Protein AF-A0A238WHT0-F1 (afdb_monomer)

Sequence (139 aa):
MKTLLVLVLFWAALGLVQCQKNDVTPVIDGTVKLRASQSATVKTAGKSVLLRVAKLSDSRCPTNMQCIWQGQALAEVELRGATGDAQLTSLCLGACQNDSAAVVIEAVPYWLVLASVDPYPSAATASKPSTATLRLTPR

Organism: NCBI:txid1411120

Secondary structure (DSSP, 8-state):
--SHHHHHHSSTT-----------PPPBTTEEEE-TT-EEEEEETTEEEEEEEEEEEE-PPPTT---SS--EEEEEEEEE-SSSPPEEEEEEEETT-B-EEEEEETTEEEEEEEEEEESPS-TTTTTSPPEEEEEEEE-

Foldseek 3Di:
DVVVVVVVVVVVPPPPPDDDPQPAFDQDQQKGKAFAQHWYWDQAPNWTKIKHFPDWDFPADAPPDDDPDRTKIKTWIWIATPPDDTDTDIAMDTPVPRQWDWDAYPNWIKIKGFPDWPDHDDPVCPPPTIMTIIGIHTD

Solvent-accessible surface area (backbone atoms only — not comparable to full-atom values): 8139 Å² total; per-residue (Å²): 121,76,73,66,61,57,63,62,63,68,66,71,71,77,78,80,80,76,78,79,79,76,68,80,53,74,67,55,93,37,29,40,70,37,35,60,73,31,57,40,72,39,69,53,94,94,40,59,34,39,39,29,27,71,40,65,50,76,56,38,52,32,78,98,59,91,58,98,58,60,38,32,32,42,37,33,36,35,38,24,42,86,87,57,70,75,46,79,46,78,29,22,44,64,76,71,73,36,32,60,45,83,47,72,51,92,91,43,52,28,40,40,32,53,78,46,62,36,71,65,50,36,92,94,35,73,88,55,78,55,31,37,32,37,32,51,42,77,106

Radius of gyration: 21.05 Å; Cα contacts (8 Å, |Δi|>4): 287; chains: 1; bounding box: 40×64×53 Å

Nearest PDB structures (foldseek):
  6sh5-assembly1_A  TM=4.212E-01  e=2.849E+00  Saccharomyces cerevisiae
  8tby-assembly1_A  TM=3.450E-01  e=3.513E+00  Mus musculus
  8t7u-assembly1_A  TM=3.245E-01  e=2.703E+00  Mus musculus

Mean predicted aligned error: 9.57 Å

Structure (mmCIF, N/CA/C/O backbone):
data_AF-A0A238WHT0-F1
#
_entry.id   AF-A0A238WHT0-F1
#
loop_
_atom_site.group_PDB
_atom_site.id
_atom_site.type_symbol
_atom_site.label_atom_id
_atom_site.label_alt_id
_atom_site.label_comp_id
_atom_site.label_asym_id
_atom_site.label_entity_id
_atom_site.label_seq_id
_atom_site.pdbx_PDB_ins_code
_atom_site.Cartn_x
_atom_site.Cartn_y
_atom_site.Cartn_z
_atom_site.occupancy
_atom_site.B_iso_or_equiv
_atom_site.auth_seq_id
_atom_site.auth_comp_id
_atom_site.auth_asym_id
_atom_site.auth_atom_id
_atom_site.pdbx_PDB_model_num
ATOM 1 N N . MET A 1 1 ? 17.739 51.714 27.582 1.00 50.53 1 MET A N 1
ATOM 2 C CA . MET A 1 1 ? 17.861 51.537 26.112 1.00 50.53 1 MET A CA 1
ATOM 3 C C . MET A 1 1 ? 18.362 50.146 25.697 1.00 50.53 1 MET A C 1
ATOM 5 O O . MET A 1 1 ? 17.974 49.691 24.636 1.00 50.53 1 MET A O 1
ATOM 9 N N . LYS A 1 2 ? 19.151 49.425 26.516 1.00 47.28 2 LYS A N 1
ATOM 10 C CA . LYS A 1 2 ? 19.591 48.039 26.222 1.00 47.28 2 LYS A CA 1
ATOM 11 C C . LYS A 1 2 ? 18.547 46.947 26.508 1.00 47.28 2 LYS A C 1
ATOM 13 O O . LYS A 1 2 ? 18.585 45.899 25.882 1.00 47.28 2 LYS A O 1
ATOM 18 N N . THR A 1 3 ? 17.587 47.208 27.395 1.00 48.66 3 THR A N 1
ATOM 19 C CA . THR A 1 3 ? 16.501 46.271 27.737 1.00 48.66 3 THR A CA 1
ATOM 20 C C . THR A 1 3 ? 15.354 46.254 26.722 1.00 48.66 3 THR A C 1
ATOM 22 O O . THR A 1 3 ? 14.636 45.265 26.648 1.00 48.66 3 THR A O 1
ATOM 25 N N . LEU A 1 4 ? 15.215 47.297 25.889 1.00 48.97 4 LEU A N 1
ATOM 26 C CA . LEU A 1 4 ? 14.222 47.338 24.804 1.00 48.97 4 LEU A CA 1
ATOM 27 C C . LEU A 1 4 ? 14.638 46.505 23.579 1.00 48.97 4 LEU A C 1
ATOM 29 O O . LEU A 1 4 ? 13.780 46.076 22.818 1.00 48.97 4 LEU A O 1
ATOM 33 N N . LEU A 1 5 ? 15.938 46.243 23.402 1.00 47.50 5 LEU A N 1
ATOM 34 C CA . LEU A 1 5 ? 16.460 45.508 22.245 1.00 47.50 5 LEU A CA 1
ATOM 35 C C . LEU A 1 5 ? 16.314 43.979 22.391 1.00 47.50 5 LEU A C 1
ATOM 37 O O . LEU A 1 5 ? 16.282 43.262 21.398 1.00 47.50 5 LEU A O 1
ATOM 41 N N . VAL A 1 6 ? 16.180 43.477 23.624 1.00 52.91 6 VAL A N 1
ATOM 42 C CA . VAL A 1 6 ? 16.055 42.034 23.914 1.00 52.91 6 VAL A CA 1
ATOM 43 C C . VAL A 1 6 ? 14.618 41.534 23.711 1.00 52.91 6 VAL A C 1
ATOM 45 O O . VAL A 1 6 ? 14.413 40.397 23.294 1.00 52.91 6 VAL A O 1
ATOM 48 N N . LEU A 1 7 ? 13.616 42.397 23.914 1.00 49.34 7 LEU A N 1
ATOM 49 C CA . LEU A 1 7 ? 12.198 42.053 23.736 1.00 49.34 7 LEU A CA 1
ATOM 50 C C . LEU A 1 7 ? 11.786 41.898 22.262 1.00 49.34 7 LEU A C 1
ATOM 52 O O . LEU A 1 7 ? 10.859 41.152 21.965 1.00 49.34 7 LEU A O 1
ATOM 56 N N . VAL A 1 8 ? 12.506 42.536 21.332 1.00 54.00 8 VAL A N 1
ATOM 57 C CA . VAL A 1 8 ? 12.243 42.430 19.884 1.00 54.00 8 VAL A CA 1
ATOM 58 C C . VAL A 1 8 ? 12.775 41.113 19.300 1.00 54.00 8 VAL A C 1
ATOM 60 O O . VAL A 1 8 ? 12.184 40.562 18.376 1.00 54.00 8 VAL A O 1
ATOM 63 N N . LEU A 1 9 ? 13.841 40.548 19.877 1.00 51.50 9 LEU A N 1
ATOM 64 C CA . LEU A 1 9 ? 14.432 39.280 19.425 1.00 51.50 9 LEU A CA 1
ATOM 65 C C . LEU A 1 9 ? 13.643 38.040 19.877 1.00 51.50 9 LEU A C 1
ATOM 67 O O . LEU A 1 9 ? 13.740 36.996 19.238 1.00 51.50 9 LEU A O 1
ATOM 71 N N . PHE A 1 10 ? 12.823 38.148 20.927 1.00 47.75 10 PHE A N 1
ATOM 72 C CA . PHE A 1 10 ? 12.025 37.024 21.438 1.00 47.75 10 PHE A CA 1
ATOM 73 C C . PHE A 1 10 ? 10.696 36.817 20.686 1.00 47.75 10 PHE A C 1
ATOM 75 O O . PHE A 1 10 ? 10.103 35.744 20.754 1.00 47.75 10 PHE A O 1
ATOM 82 N N . TRP A 1 11 ? 10.236 37.817 19.927 1.00 50.19 11 TRP A N 1
ATOM 83 C CA . TRP A 1 11 ? 9.027 37.728 19.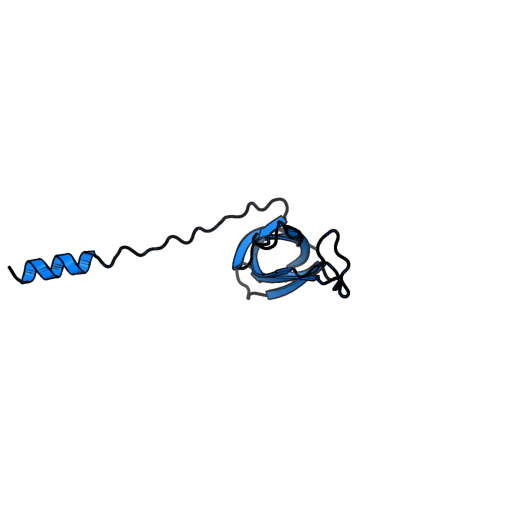094 1.00 50.19 11 TRP A CA 1
ATOM 84 C C . TRP A 1 11 ? 9.276 37.161 17.688 1.00 50.19 11 TRP A C 1
ATOM 86 O O . TRP A 1 11 ? 8.328 36.794 16.999 1.00 50.19 11 TRP A O 1
ATOM 96 N N . ALA A 1 12 ? 10.536 37.019 17.272 1.00 50.47 12 ALA A N 1
ATOM 97 C CA . ALA A 1 12 ? 10.892 36.489 15.955 1.00 50.47 12 ALA A CA 1
ATOM 98 C C . ALA A 1 12 ? 10.885 34.945 15.870 1.00 50.47 12 ALA A C 1
ATOM 100 O O . ALA A 1 12 ? 11.037 34.393 14.783 1.00 50.47 12 ALA A O 1
ATOM 101 N N . ALA A 1 13 ? 10.700 34.232 16.988 1.00 53.50 13 ALA A N 1
ATOM 102 C CA . ALA A 1 13 ? 10.852 32.773 17.048 1.00 53.50 13 ALA A CA 1
ATOM 103 C C . ALA A 1 13 ? 9.543 31.962 16.906 1.00 53.50 13 ALA A C 1
ATOM 105 O O . ALA A 1 13 ? 9.597 30.737 16.844 1.00 53.50 13 ALA A O 1
ATOM 106 N N . LEU A 1 14 ? 8.364 32.598 16.834 1.00 57.38 14 LEU A N 1
ATOM 107 C CA . LEU A 1 14 ? 7.061 31.900 16.886 1.00 57.38 14 LEU A CA 1
ATOM 108 C C . LEU A 1 14 ? 6.413 31.600 15.514 1.00 57.38 14 LEU A C 1
ATOM 110 O O . LEU A 1 14 ? 5.235 31.259 15.447 1.00 57.38 14 LEU A O 1
ATOM 114 N N . GLY A 1 15 ? 7.157 31.710 14.410 1.00 52.56 15 GLY A N 1
ATOM 115 C CA . GLY A 1 15 ? 6.592 31.668 13.051 1.00 52.56 15 GLY A CA 1
ATOM 116 C C . GLY A 1 15 ? 6.568 30.317 12.321 1.00 52.56 15 GLY A C 1
ATOM 117 O O . GLY A 1 15 ? 6.079 30.272 11.197 1.00 52.56 15 GLY A O 1
ATOM 118 N N . LEU A 1 16 ? 7.083 29.221 12.890 1.00 56.53 16 LEU A N 1
ATOM 119 C CA . LEU A 1 16 ? 7.194 27.932 12.179 1.00 56.53 16 LEU A CA 1
ATOM 120 C C . LEU A 1 16 ? 6.177 26.887 12.661 1.00 56.53 16 LEU A C 1
ATOM 122 O O . LEU A 1 16 ? 6.521 25.727 12.871 1.00 56.53 16 LEU A O 1
ATOM 126 N N . VAL A 1 17 ? 4.905 27.264 12.815 1.00 56.06 17 VAL A N 1
ATOM 127 C CA . VAL A 1 17 ? 3.826 26.261 12.858 1.00 56.06 17 VAL A CA 1
ATOM 128 C C . VAL A 1 17 ? 3.419 25.967 11.420 1.00 56.06 17 VAL A C 1
ATOM 130 O O . VAL A 1 17 ? 2.505 26.562 10.852 1.00 56.06 17 VAL A O 1
ATOM 133 N N . GLN A 1 18 ? 4.179 25.070 10.800 1.00 51.66 18 GLN A N 1
ATOM 134 C CA . GLN A 1 18 ? 3.908 24.568 9.464 1.00 51.66 18 GLN A CA 1
ATOM 135 C C . GLN A 1 18 ? 2.663 23.673 9.531 1.00 51.66 18 GLN A C 1
ATOM 137 O O . GLN A 1 18 ? 2.675 22.588 10.109 1.00 51.66 18 GLN A O 1
ATOM 142 N N . CYS A 1 19 ? 1.561 24.170 8.974 1.00 56.62 19 CYS A N 1
ATOM 143 C CA . CYS A 1 19 ? 0.289 23.465 8.898 1.00 56.62 19 CYS A CA 1
ATOM 144 C C . CYS A 1 19 ? 0.463 22.195 8.042 1.00 56.62 19 CYS A C 1
ATOM 146 O O . CYS A 1 19 ? 0.671 22.286 6.829 1.00 56.62 19 CYS A O 1
ATOM 148 N N . GLN A 1 20 ? 0.415 21.011 8.662 1.00 50.06 20 GLN A N 1
ATOM 149 C CA . GLN A 1 20 ? 0.337 19.748 7.928 1.00 50.06 20 GLN A CA 1
ATOM 150 C C . GLN A 1 20 ? -1.030 19.688 7.243 1.00 50.06 20 GLN A C 1
ATOM 152 O O . GLN A 1 20 ? -2.072 19.570 7.887 1.00 50.06 20 GLN A O 1
ATOM 157 N N . LYS A 1 21 ? -1.026 19.830 5.918 1.00 44.22 21 LYS A N 1
ATOM 158 C CA . LYS A 1 21 ? -2.218 19.709 5.085 1.00 44.22 21 LYS A CA 1
ATOM 159 C C . LYS A 1 21 ? -2.639 18.239 5.105 1.00 44.22 21 LYS A C 1
ATOM 161 O O . LYS A 1 21 ? -2.049 17.409 4.422 1.00 44.22 21 LYS A O 1
ATOM 166 N N . ASN A 1 22 ? -3.609 17.912 5.954 1.00 50.16 22 ASN A N 1
ATOM 167 C CA . ASN A 1 22 ? -4.255 16.607 5.937 1.00 50.16 22 ASN A CA 1
ATOM 168 C C . ASN A 1 22 ? -5.118 16.555 4.675 1.00 50.16 22 ASN A C 1
ATOM 170 O O . ASN A 1 22 ? -6.226 17.091 4.654 1.00 50.16 22 ASN A O 1
ATOM 174 N N . ASP A 1 23 ? -4.580 15.973 3.604 1.00 47.84 23 ASP A N 1
ATOM 175 C CA . ASP A 1 23 ? -5.329 15.695 2.383 1.00 47.84 23 ASP A CA 1
ATOM 176 C C . ASP A 1 23 ? -6.395 14.641 2.710 1.00 47.84 23 ASP A C 1
ATOM 178 O O . ASP A 1 23 ? -6.153 13.436 2.646 1.00 47.84 23 ASP A O 1
ATOM 182 N N . VAL A 1 24 ? -7.581 15.101 3.115 1.00 52.94 24 VAL A N 1
ATOM 183 C CA . VAL A 1 24 ? -8.743 14.237 3.332 1.00 52.94 24 VAL A CA 1
ATOM 184 C C . VAL A 1 24 ? -9.130 13.660 1.979 1.00 52.94 24 VAL A C 1
ATOM 186 O O . VAL A 1 24 ? -9.755 14.321 1.150 1.00 52.94 24 VAL A O 1
ATOM 189 N N . THR A 1 25 ? -8.713 12.424 1.731 1.00 58.16 25 THR A N 1
ATOM 190 C CA . THR A 1 25 ? -9.078 11.722 0.509 1.00 58.16 25 THR A CA 1
ATOM 191 C C . THR A 1 25 ? -10.549 11.315 0.604 1.00 58.16 25 THR A C 1
ATOM 193 O O . THR A 1 25 ? -10.929 10.691 1.599 1.00 58.16 25 THR A O 1
ATOM 196 N N . PRO A 1 26 ? -11.401 11.642 -0.383 1.00 57.62 26 PRO A N 1
ATOM 197 C CA . PRO A 1 26 ? -12.789 11.202 -0.370 1.00 57.62 26 PRO A CA 1
ATOM 198 C C . PRO A 1 26 ? -12.852 9.673 -0.395 1.00 57.62 26 PRO A C 1
ATOM 200 O O . PRO A 1 26 ? -12.305 9.029 -1.290 1.00 57.62 26 PRO A O 1
ATOM 203 N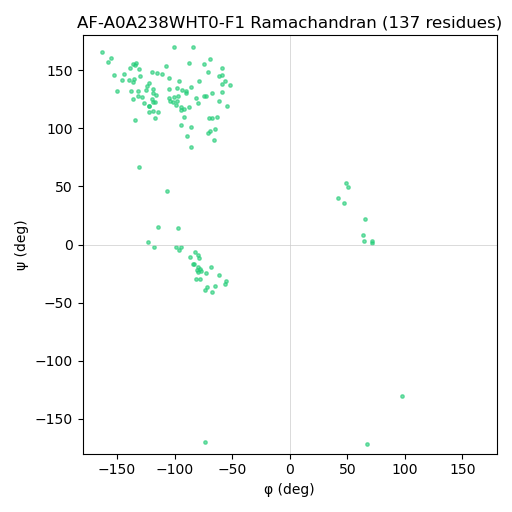 N . VAL A 1 27 ? -13.521 9.107 0.608 1.00 66.44 27 VAL A N 1
ATOM 204 C CA . VAL A 1 27 ? -13.849 7.684 0.673 1.00 66.44 27 VAL A CA 1
ATOM 205 C C . VAL A 1 27 ? -15.173 7.483 -0.048 1.00 66.44 27 VAL A C 1
ATOM 207 O O . VAL A 1 27 ? -16.189 8.032 0.376 1.00 66.44 27 VAL A O 1
ATOM 210 N N . ILE A 1 28 ? -15.172 6.699 -1.122 1.00 68.44 28 ILE A N 1
ATOM 211 C CA . ILE A 1 28 ? -16.393 6.312 -1.838 1.00 68.44 28 ILE A CA 1
ATOM 212 C C . ILE A 1 28 ? -16.486 4.794 -1.756 1.00 68.44 28 ILE A C 1
ATOM 214 O O . ILE A 1 28 ? -15.610 4.105 -2.270 1.00 68.44 28 ILE A O 1
ATOM 218 N N . ASP A 1 29 ? -17.513 4.282 -1.078 1.00 74.06 29 ASP A N 1
ATOM 219 C CA . ASP A 1 29 ? -17.806 2.841 -1.002 1.00 74.06 29 ASP A CA 1
ATOM 220 C C . ASP A 1 29 ? -16.587 1.975 -0.600 1.00 74.06 29 ASP A C 1
ATOM 222 O O . ASP A 1 29 ? -16.173 1.044 -1.290 1.00 74.06 29 ASP A O 1
ATOM 226 N N . GLY A 1 30 ? -15.903 2.373 0.480 1.00 84.31 30 GLY A N 1
ATOM 227 C CA . GLY A 1 30 ? -14.702 1.683 0.975 1.00 84.31 30 GLY A CA 1
ATOM 228 C C . GLY A 1 30 ? -13.445 1.845 0.109 1.00 84.31 30 GLY A C 1
ATOM 229 O O . GLY A 1 30 ? -12.402 1.286 0.450 1.00 84.31 30 GLY A O 1
ATOM 230 N N . THR A 1 31 ? -13.516 2.609 -0.984 1.00 93.62 31 THR A N 1
ATOM 231 C CA . THR A 1 31 ? -12.405 2.854 -1.911 1.00 93.62 31 THR A CA 1
ATOM 232 C C . THR A 1 31 ? -11.717 4.184 -1.615 1.00 93.62 31 THR A C 1
ATOM 234 O O . THR A 1 31 ? -12.379 5.208 -1.427 1.00 93.62 31 THR A O 1
ATOM 237 N N . VAL A 1 32 ? -10.382 4.178 -1.598 1.00 95.19 32 VAL A N 1
ATOM 238 C CA . VAL A 1 32 ? -9.527 5.346 -1.339 1.00 95.19 32 VAL A CA 1
ATOM 239 C C . VAL A 1 32 ? -8.317 5.376 -2.264 1.00 95.19 32 VAL A C 1
ATOM 241 O O . VAL A 1 32 ? -7.830 4.337 -2.701 1.00 95.19 32 VAL A O 1
ATOM 244 N N . LYS A 1 33 ? -7.809 6.579 -2.549 1.00 96.25 33 LYS A N 1
ATOM 245 C CA . LYS A 1 33 ? -6.616 6.796 -3.378 1.00 96.25 33 LYS A CA 1
ATOM 246 C C . LYS A 1 33 ? -5.502 7.445 -2.568 1.00 96.25 33 LYS A C 1
ATOM 248 O O . LYS A 1 33 ? -5.597 8.620 -2.242 1.00 96.25 33 LYS A O 1
ATOM 253 N N . LEU A 1 34 ? -4.444 6.706 -2.264 1.00 96.81 34 LEU A N 1
ATOM 254 C CA . LEU A 1 34 ? -3.386 7.160 -1.361 1.00 96.81 34 LEU A CA 1
ATOM 255 C C . LEU A 1 34 ? -2.015 7.104 -2.031 1.00 96.81 34 LEU A C 1
ATOM 257 O O . LEU A 1 34 ? -1.665 6.122 -2.684 1.00 96.81 34 LEU A O 1
ATOM 261 N N . ARG A 1 35 ? -1.212 8.153 -1.851 1.00 97.25 35 ARG A N 1
ATOM 262 C CA . ARG A 1 35 ? 0.226 8.129 -2.159 1.00 97.25 35 ARG A CA 1
ATOM 263 C C . ARG A 1 35 ? 1.010 7.538 -0.991 1.00 97.25 35 ARG A C 1
ATOM 265 O O . ARG A 1 35 ? 0.485 7.394 0.111 1.00 97.25 35 ARG A O 1
ATOM 272 N N . ALA A 1 36 ? 2.293 7.262 -1.216 1.00 96.62 36 ALA A N 1
ATOM 273 C CA . ALA A 1 36 ? 3.208 6.914 -0.134 1.00 96.62 36 ALA A CA 1
ATOM 274 C C . ALA A 1 36 ? 3.148 7.953 1.001 1.00 96.62 36 ALA A C 1
ATOM 276 O O . ALA A 1 36 ? 3.102 9.161 0.755 1.00 96.62 36 ALA A O 1
ATOM 277 N N . SER A 1 37 ? 3.140 7.463 2.237 1.00 95.50 37 SER A N 1
ATOM 278 C CA . SER A 1 37 ? 3.007 8.219 3.485 1.00 95.50 37 SER A CA 1
ATOM 279 C C . SER A 1 37 ? 1.676 8.950 3.697 1.00 95.50 37 SER A C 1
ATOM 281 O O . SER A 1 37 ? 1.527 9.615 4.722 1.00 95.50 37 SER A O 1
ATOM 283 N N . GLN A 1 38 ? 0.698 8.826 2.792 1.00 96.31 38 GLN A N 1
ATOM 284 C CA . GLN A 1 38 ? -0.652 9.350 3.009 1.00 96.31 38 GLN A CA 1
A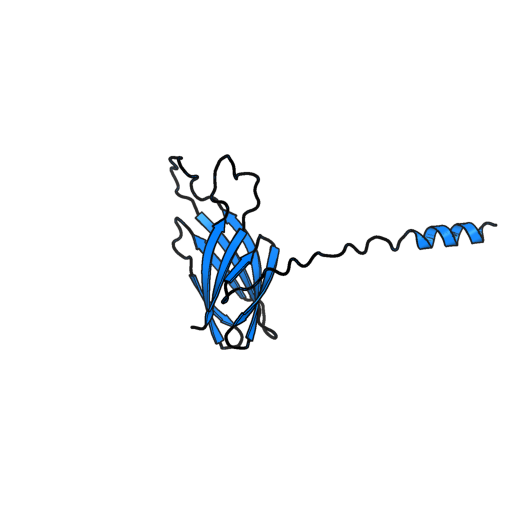TOM 285 C C . GLN A 1 38 ? -1.538 8.338 3.734 1.00 96.31 38 GLN A C 1
ATOM 287 O O . GLN A 1 38 ? -1.325 7.122 3.677 1.00 96.31 38 GLN A O 1
ATOM 292 N N . SER A 1 39 ? -2.561 8.863 4.403 1.00 95.19 39 SER A N 1
ATOM 293 C CA . SER A 1 39 ? -3.563 8.077 5.104 1.00 95.19 39 SER A CA 1
ATOM 294 C C . SER A 1 39 ? -4.974 8.601 4.860 1.00 95.19 39 SER A C 1
ATOM 296 O O . SER A 1 39 ? -5.178 9.774 4.556 1.00 95.19 39 SER A O 1
ATOM 298 N N . ALA A 1 40 ? -5.953 7.714 5.010 1.00 94.50 40 ALA A N 1
ATOM 299 C CA . ALA A 1 40 ? -7.368 8.048 5.013 1.00 94.50 40 ALA A CA 1
ATOM 300 C C . ALA A 1 40 ? -8.113 7.167 6.014 1.00 94.50 40 ALA A C 1
ATOM 302 O O . ALA A 1 40 ? -7.783 5.997 6.206 1.00 94.50 40 ALA A O 1
ATOM 303 N N . THR A 1 41 ? -9.151 7.728 6.628 1.00 93.12 41 THR A N 1
ATOM 304 C CA . THR A 1 41 ? -10.054 6.974 7.498 1.00 93.12 41 THR A CA 1
ATOM 305 C C . THR A 1 41 ? -11.257 6.508 6.696 1.00 93.12 41 THR A C 1
ATOM 307 O O . THR A 1 41 ? -12.058 7.324 6.246 1.00 93.12 41 THR A O 1
ATOM 310 N N . VAL A 1 42 ? -11.412 5.195 6.561 1.00 91.69 42 VAL A N 1
ATOM 311 C CA . VAL A 1 42 ? -12.542 4.544 5.897 1.00 91.69 42 VAL A CA 1
ATOM 312 C C . VAL A 1 42 ? -13.566 4.127 6.943 1.00 91.69 42 VAL A C 1
ATOM 314 O O . VAL A 1 42 ? -13.235 3.447 7.913 1.00 91.69 42 VAL A O 1
ATOM 317 N N . LYS A 1 43 ? -14.825 4.522 6.744 1.00 89.12 43 LYS A N 1
ATOM 318 C CA . LYS A 1 43 ? -15.950 4.017 7.536 1.00 89.12 43 LYS A CA 1
ATOM 319 C C . LYS A 1 43 ? -16.585 2.840 6.807 1.00 89.12 43 LYS A C 1
ATOM 321 O O . LYS A 1 43 ? -17.075 3.009 5.696 1.00 89.12 43 LYS A O 1
ATOM 326 N N . THR A 1 44 ? -16.568 1.664 7.420 1.00 86.44 44 THR A N 1
ATOM 327 C CA . THR A 1 44 ? -17.112 0.427 6.843 1.00 86.44 44 THR A CA 1
ATOM 328 C C . THR A 1 44 ? -17.556 -0.521 7.958 1.00 86.44 44 THR A C 1
ATOM 330 O O . THR A 1 44 ? -16.985 -0.490 9.045 1.00 86.44 44 THR A O 1
ATOM 333 N N . ALA A 1 45 ? -18.627 -1.294 7.742 1.00 84.31 45 ALA A N 1
ATOM 334 C CA . ALA A 1 45 ? -19.260 -2.137 8.774 1.00 84.31 45 ALA A CA 1
ATOM 335 C C . ALA A 1 45 ? -19.498 -1.421 10.129 1.00 84.31 45 ALA A C 1
ATOM 337 O O . ALA A 1 45 ? -19.341 -2.007 11.197 1.00 84.31 45 ALA A O 1
ATOM 338 N N . GLY A 1 46 ? -19.827 -0.123 10.103 1.00 83.81 46 GLY A N 1
ATOM 339 C CA . GLY A 1 46 ? -20.029 0.683 11.316 1.00 83.81 46 GLY A CA 1
ATOM 340 C C . GLY A 1 46 ? -18.753 1.022 12.103 1.00 83.81 46 GLY A C 1
ATOM 341 O O . GLY A 1 46 ? -18.842 1.684 13.134 1.00 83.81 46 GLY A O 1
ATOM 342 N N . LYS A 1 47 ? -17.568 0.627 11.621 1.00 87.19 47 LYS A N 1
ATOM 343 C CA . LYS A 1 47 ? -16.262 0.924 12.225 1.00 87.19 47 LYS A CA 1
ATOM 344 C C . LYS A 1 47 ? -15.490 1.961 11.416 1.00 87.19 47 LYS A C 1
ATOM 346 O O . LYS A 1 47 ? -15.687 2.100 10.211 1.00 87.19 47 LYS A O 1
ATOM 351 N N . SER A 1 48 ? -14.610 2.699 12.090 1.00 90.81 48 SER A N 1
ATOM 352 C CA . SER A 1 48 ? -13.644 3.597 11.446 1.00 90.81 48 SER A CA 1
ATOM 353 C C . SER A 1 48 ? -12.282 2.918 11.414 1.00 90.81 48 SER A C 1
ATOM 355 O O . SER A 1 48 ? -11.757 2.550 12.461 1.00 90.81 48 SER A O 1
ATOM 357 N N . VAL A 1 49 ? -11.723 2.757 10.220 1.00 93.50 49 VAL A N 1
ATOM 358 C CA . VAL A 1 49 ? -10.420 2.132 9.996 1.00 93.50 49 VAL A CA 1
ATOM 359 C C . VAL A 1 49 ? -9.500 3.153 9.345 1.00 93.50 49 VAL A C 1
ATOM 361 O O . VAL A 1 49 ? -9.816 3.684 8.283 1.00 93.50 49 VAL A O 1
ATOM 364 N N . LEU A 1 50 ? -8.360 3.431 9.968 1.00 95.06 50 LEU A N 1
ATOM 365 C CA . LEU A 1 50 ? -7.293 4.215 9.358 1.00 95.06 50 LEU A CA 1
ATOM 366 C C . LEU A 1 50 ? -6.494 3.311 8.419 1.00 95.06 50 LEU A C 1
ATOM 368 O O . LEU A 1 50 ? -5.929 2.315 8.864 1.00 95.06 50 LEU A O 1
ATOM 372 N N . LEU A 1 51 ? -6.426 3.675 7.141 1.00 96.31 51 LEU A N 1
ATOM 373 C CA . LEU A 1 51 ? -5.515 3.083 6.169 1.00 96.31 51 LEU A CA 1
ATOM 374 C C . LEU A 1 51 ? -4.383 4.068 5.913 1.00 96.31 51 LEU A C 1
ATOM 376 O O . LEU A 1 51 ? -4.634 5.247 5.666 1.00 96.31 51 LEU A O 1
ATOM 380 N N . ARG A 1 52 ? -3.144 3.588 5.923 1.00 97.06 52 ARG A N 1
ATOM 381 C CA . ARG A 1 52 ? -1.953 4.363 5.573 1.00 97.06 52 ARG A CA 1
ATOM 382 C C . ARG A 1 52 ? -1.097 3.564 4.606 1.00 97.06 52 ARG A C 1
ATOM 384 O O . ARG A 1 52 ? -0.800 2.405 4.856 1.00 97.06 52 ARG A O 1
ATOM 391 N N . VAL A 1 53 ? -0.659 4.190 3.520 1.00 98.06 53 VAL A N 1
ATOM 392 C CA . VAL A 1 53 ? 0.321 3.575 2.617 1.00 98.06 53 VAL A CA 1
ATOM 393 C C . VAL A 1 53 ? 1.709 3.882 3.164 1.00 98.06 53 VAL A C 1
ATOM 395 O O . VAL A 1 53 ? 2.207 4.992 2.998 1.00 98.06 53 VAL A O 1
ATOM 398 N N . ALA A 1 54 ? 2.330 2.922 3.846 1.00 97.62 54 ALA A N 1
ATOM 399 C CA . ALA A 1 54 ? 3.673 3.077 4.402 1.00 97.62 54 ALA A CA 1
ATOM 400 C C . ALA A 1 54 ? 4.726 3.177 3.291 1.00 97.62 54 ALA A C 1
ATOM 402 O O . ALA A 1 54 ? 5.621 4.021 3.348 1.00 97.62 54 ALA A O 1
ATOM 403 N N . LYS A 1 55 ? 4.573 2.365 2.240 1.00 97.50 55 LYS A N 1
ATOM 404 C CA . LYS A 1 55 ? 5.464 2.353 1.080 1.00 97.50 55 LYS A CA 1
ATOM 405 C C . LYS A 1 55 ? 4.687 2.040 -0.190 1.00 97.50 55 LYS A C 1
ATOM 407 O O . LYS A 1 55 ? 3.794 1.199 -0.189 1.00 97.50 55 LYS A O 1
ATOM 412 N N . LEU A 1 56 ? 5.060 2.710 -1.276 1.00 97.62 56 LEU A N 1
ATOM 413 C CA . LEU A 1 56 ? 4.536 2.450 -2.610 1.00 97.62 56 LEU A CA 1
ATOM 414 C C . LEU A 1 56 ? 5.695 2.463 -3.602 1.00 97.62 56 LEU A C 1
ATOM 416 O O . LEU A 1 56 ? 6.439 3.440 -3.670 1.00 97.62 56 LEU A O 1
ATOM 420 N N . SER A 1 57 ? 5.847 1.385 -4.361 1.00 96.25 57 SER A N 1
ATOM 421 C CA . SER A 1 57 ? 6.849 1.280 -5.422 1.00 96.25 57 SER A CA 1
ATOM 422 C C . SER A 1 57 ? 6.262 0.585 -6.634 1.00 96.25 57 SER A C 1
ATOM 424 O O . SER A 1 57 ? 5.529 -0.387 -6.481 1.00 96.25 57 SER A O 1
ATOM 426 N N . ASP A 1 58 ? 6.618 1.049 -7.825 1.00 95.62 58 ASP A N 1
ATOM 427 C CA . ASP A 1 58 ? 6.106 0.512 -9.077 1.00 95.62 58 ASP A CA 1
ATOM 428 C C . ASP A 1 58 ? 7.245 0.312 -10.074 1.00 95.62 58 ASP A C 1
ATOM 430 O O . ASP A 1 58 ? 7.818 1.270 -10.588 1.00 95.62 58 ASP A O 1
ATOM 434 N N . SER A 1 59 ? 7.599 -0.949 -10.297 1.00 94.19 59 SER A N 1
ATOM 435 C CA . SER A 1 59 ? 8.623 -1.376 -11.250 1.00 94.19 59 SER A CA 1
ATOM 436 C C . SER A 1 59 ? 8.033 -2.183 -12.402 1.00 94.19 59 SER A C 1
ATOM 438 O O . SER A 1 59 ? 8.773 -2.877 -13.102 1.00 94.19 59 SER A O 1
ATOM 440 N N . ARG A 1 60 ? 6.705 -2.141 -12.587 1.00 95.00 60 ARG A N 1
ATOM 441 C CA . ARG A 1 60 ? 6.035 -2.875 -13.665 1.00 95.00 60 ARG A CA 1
ATO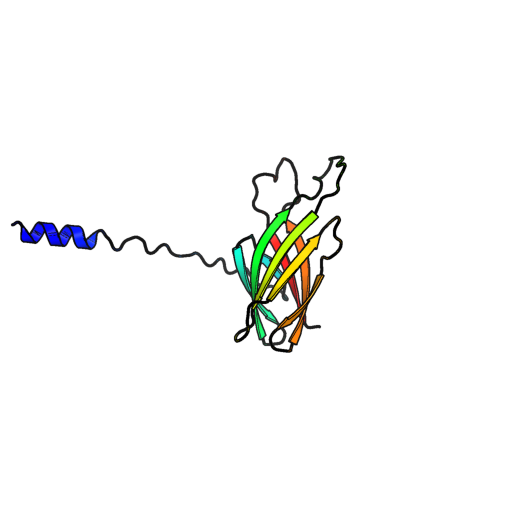M 442 C C . ARG A 1 60 ? 6.623 -2.476 -15.012 1.00 95.00 60 ARG A C 1
ATOM 444 O O . ARG A 1 60 ? 6.920 -1.303 -15.246 1.00 95.00 60 ARG A O 1
ATOM 451 N N . CYS A 1 61 ? 6.782 -3.464 -15.888 1.00 93.81 61 CYS A N 1
ATOM 452 C CA . CYS A 1 61 ? 7.315 -3.258 -17.224 1.00 93.81 61 CYS A CA 1
ATOM 453 C C . CYS A 1 61 ? 6.498 -2.175 -17.944 1.00 93.81 61 CYS A C 1
ATOM 455 O O . CYS A 1 61 ? 5.284 -2.352 -18.098 1.00 93.81 61 CYS A O 1
ATOM 457 N N . PRO A 1 62 ? 7.119 -1.056 -18.355 1.00 92.19 62 PRO A N 1
ATOM 458 C CA . PRO A 1 62 ? 6.394 0.034 -18.982 1.00 92.19 62 PRO A CA 1
ATOM 459 C C . PRO A 1 62 ? 5.667 -0.379 -20.256 1.00 92.19 62 PRO A C 1
ATOM 461 O O . PRO A 1 62 ? 6.099 -1.277 -20.982 1.00 92.19 62 PRO A O 1
ATOM 464 N N . THR A 1 63 ? 4.577 0.323 -20.561 1.00 83.62 63 THR A N 1
ATOM 465 C CA . THR A 1 63 ? 3.803 0.060 -21.775 1.00 83.62 63 THR A CA 1
ATOM 466 C C . THR A 1 63 ? 4.688 0.223 -23.013 1.00 83.62 63 THR A C 1
ATOM 468 O O . THR A 1 63 ? 5.462 1.176 -23.105 1.00 83.62 63 THR A O 1
ATOM 471 N N . ASN A 1 64 ? 4.551 -0.692 -23.977 1.00 82.81 64 A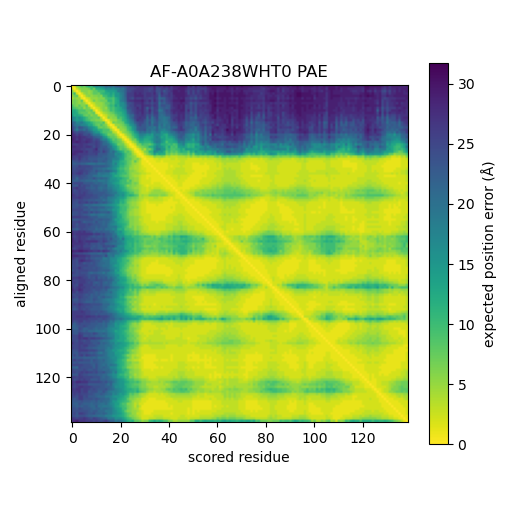SN A N 1
ATOM 472 C CA . ASN A 1 64 ? 5.320 -0.733 -25.228 1.00 82.81 64 ASN A CA 1
ATOM 473 C C . ASN A 1 64 ? 6.829 -1.007 -25.066 1.00 82.81 64 ASN A C 1
ATOM 475 O O . ASN A 1 64 ? 7.602 -0.679 -25.965 1.00 82.81 64 ASN A O 1
ATOM 479 N N . MET A 1 65 ? 7.260 -1.616 -23.957 1.00 87.06 65 MET A N 1
ATOM 480 C CA . MET A 1 65 ? 8.629 -2.116 -23.800 1.00 87.06 65 MET A CA 1
ATOM 481 C C . MET A 1 65 ? 8.663 -3.637 -23.665 1.00 87.06 65 MET A C 1
ATOM 483 O O . MET A 1 65 ? 7.761 -4.254 -23.103 1.00 87.06 65 MET A O 1
ATOM 487 N N . GLN A 1 66 ? 9.732 -4.247 -24.176 1.00 89.44 66 GLN A N 1
ATOM 488 C CA . GLN A 1 66 ? 10.014 -5.661 -23.969 1.00 89.44 66 GLN A CA 1
ATOM 489 C C . GLN A 1 66 ? 10.958 -5.799 -22.774 1.00 89.44 66 GLN A C 1
ATOM 491 O O . GLN A 1 66 ? 12.154 -5.535 -22.882 1.00 89.44 66 GLN A O 1
ATOM 496 N N . CYS A 1 67 ? 10.420 -6.195 -21.623 1.00 90.00 67 CYS A N 1
ATOM 497 C CA . CYS A 1 67 ? 11.222 -6.429 -20.427 1.00 90.00 67 CYS A CA 1
ATOM 498 C C . CYS A 1 67 ? 11.567 -7.912 -20.279 1.00 90.00 67 CYS A C 1
ATOM 500 O O . CYS A 1 67 ? 10.720 -8.779 -20.487 1.00 90.00 67 CYS A O 1
ATOM 502 N N . ILE A 1 68 ? 12.797 -8.199 -19.840 1.00 92.19 68 ILE A N 1
ATOM 503 C CA . ILE A 1 68 ? 13.203 -9.553 -19.419 1.00 92.19 68 ILE A CA 1
ATOM 504 C C . ILE A 1 68 ? 12.407 -9.971 -18.171 1.00 92.19 68 ILE A C 1
ATOM 506 O O . ILE A 1 68 ? 12.000 -11.121 -18.039 1.00 92.19 68 ILE A O 1
ATOM 510 N N . TRP A 1 69 ? 12.130 -9.009 -17.285 1.00 89.06 69 TRP A N 1
ATOM 511 C CA . TRP A 1 69 ? 11.341 -9.188 -16.069 1.00 89.06 69 TRP A CA 1
ATOM 512 C C . TRP A 1 69 ? 10.101 -8.299 -16.119 1.00 89.06 69 TRP A C 1
ATOM 514 O O . TRP A 1 69 ? 10.212 -7.100 -16.360 1.00 89.06 69 TRP A O 1
ATOM 524 N N . GLN A 1 70 ? 8.922 -8.866 -15.853 1.00 88.56 70 GLN A N 1
ATOM 525 C CA . GLN A 1 70 ? 7.650 -8.128 -15.902 1.00 88.56 70 GLN A CA 1
ATOM 526 C C . GLN A 1 70 ? 7.507 -7.077 -14.786 1.00 88.56 70 GLN A C 1
ATOM 528 O O . GLN A 1 70 ? 6.712 -6.147 -14.912 1.00 88.56 70 GLN A O 1
ATOM 533 N N . GLY A 1 71 ? 8.295 -7.198 -13.713 1.00 93.88 71 GLY A N 1
ATOM 534 C CA . GLY A 1 71 ? 8.246 -6.291 -12.570 1.00 93.88 71 GLY A CA 1
ATOM 535 C C . GLY A 1 71 ? 6.937 -6.386 -11.784 1.00 93.88 71 GLY A C 1
ATOM 536 O O . GLY A 1 71 ? 6.121 -7.291 -11.987 1.00 93.88 71 GLY A O 1
ATOM 537 N N . GLN A 1 72 ? 6.752 -5.463 -10.842 1.00 96.44 72 GLN A N 1
ATOM 538 C CA . GLN A 1 72 ? 5.576 -5.444 -9.974 1.00 96.44 72 GLN A CA 1
ATOM 539 C C . GLN A 1 72 ? 5.325 -4.061 -9.377 1.00 96.44 72 GLN A C 1
ATOM 541 O O . GLN A 1 72 ? 6.244 -3.252 -9.250 1.00 96.44 72 GLN A O 1
ATOM 546 N N . ALA A 1 73 ? 4.084 -3.807 -8.974 1.00 97.38 73 ALA A N 1
ATOM 547 C CA . ALA A 1 73 ? 3.762 -2.700 -8.086 1.00 97.38 73 ALA A CA 1
ATOM 548 C C . ALA A 1 73 ? 3.484 -3.252 -6.695 1.00 97.38 73 ALA A C 1
ATOM 550 O O . ALA A 1 73 ? 2.644 -4.132 -6.551 1.00 97.38 73 ALA A O 1
ATOM 551 N N . LEU A 1 74 ? 4.191 -2.731 -5.699 1.00 97.75 74 LEU A N 1
ATOM 552 C CA . LEU A 1 74 ? 4.132 -3.151 -4.306 1.00 97.75 74 LEU A CA 1
ATOM 553 C C . LEU A 1 74 ? 3.595 -2.001 -3.455 1.00 97.75 74 LEU A C 1
ATOM 555 O O . LEU A 1 74 ? 4.129 -0.888 -3.514 1.00 97.75 74 LEU A O 1
ATOM 559 N N . ALA A 1 75 ? 2.580 -2.287 -2.647 1.00 98.31 75 ALA A N 1
ATOM 560 C CA . ALA A 1 75 ? 2.050 -1.376 -1.645 1.00 98.31 75 ALA A CA 1
ATOM 561 C C . ALA A 1 75 ? 2.115 -2.032 -0.262 1.00 98.31 75 ALA A C 1
ATOM 563 O O . ALA A 1 75 ? 1.482 -3.059 -0.024 1.00 98.31 75 A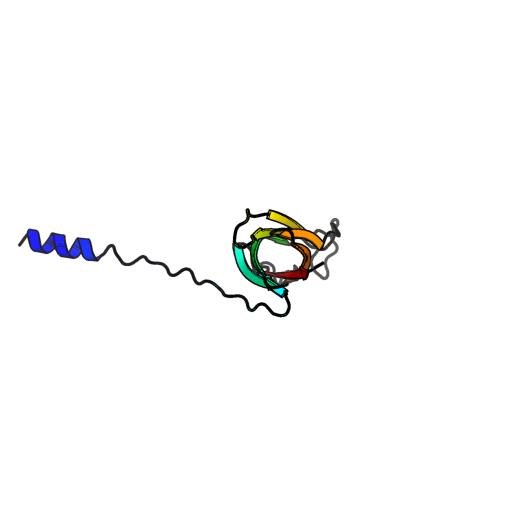LA A O 1
ATOM 564 N N . GLU A 1 76 ? 2.853 -1.414 0.656 1.00 98.19 76 GLU A N 1
ATOM 565 C CA . GLU A 1 76 ? 2.815 -1.756 2.077 1.00 98.19 76 GLU A CA 1
ATOM 566 C C . GLU A 1 76 ? 1.776 -0.856 2.747 1.00 98.19 76 GLU A C 1
ATOM 568 O O . GLU A 1 76 ? 1.906 0.374 2.744 1.00 98.19 76 GLU A O 1
ATOM 573 N N . VAL A 1 77 ? 0.719 -1.465 3.277 1.00 98.31 77 VAL A N 1
ATOM 574 C CA . VAL A 1 77 ? -0.445 -0.777 3.833 1.00 98.31 77 VAL A CA 1
ATOM 575 C C . VAL A 1 77 ? -0.563 -1.099 5.315 1.00 98.31 77 VAL A C 1
ATOM 577 O O . VAL A 1 77 ? -0.671 -2.257 5.709 1.00 98.31 77 VAL A O 1
ATOM 580 N N . GLU A 1 78 ? -0.562 -0.058 6.135 1.00 97.94 78 GLU A N 1
ATOM 581 C CA . GLU A 1 78 ? -0.886 -0.124 7.553 1.00 97.94 78 GLU A CA 1
ATOM 582 C C . GLU A 1 78 ? -2.385 0.100 7.742 1.00 97.94 78 GLU A C 1
ATOM 584 O O . GLU A 1 78 ? -2.957 1.056 7.211 1.00 97.94 78 GLU A O 1
ATOM 589 N N . LEU A 1 79 ? -3.015 -0.766 8.528 1.00 96.38 79 LEU A N 1
ATOM 590 C CA . LEU A 1 79 ? -4.408 -0.661 8.932 1.00 96.38 79 LEU A CA 1
ATOM 591 C C . LEU A 1 79 ? -4.480 -0.540 10.446 1.00 96.38 79 LEU A C 1
ATOM 593 O O . LEU A 1 79 ? -3.835 -1.302 11.161 1.00 96.38 79 LEU A O 1
ATOM 597 N N . ARG A 1 80 ? -5.284 0.394 10.948 1.00 95.44 80 ARG A N 1
ATOM 598 C CA . ARG A 1 80 ? -5.491 0.571 12.387 1.00 95.44 80 ARG A CA 1
ATOM 599 C C . ARG A 1 80 ? -6.965 0.826 12.685 1.00 95.44 80 ARG A C 1
ATOM 601 O O . ARG A 1 80 ? -7.596 1.656 12.032 1.00 95.44 80 ARG A O 1
ATOM 608 N N . GLY A 1 81 ? -7.503 0.104 13.667 1.00 92.94 81 GLY A N 1
ATOM 609 C CA . GLY A 1 81 ? -8.824 0.380 14.244 1.00 92.94 81 GLY A CA 1
ATOM 610 C C . GLY A 1 81 ? -8.817 1.618 15.148 1.00 92.94 81 GLY A C 1
ATOM 611 O O . GLY A 1 81 ? -7.833 2.350 15.217 1.00 92.94 81 GLY A O 1
ATOM 612 N N . ALA A 1 82 ? -9.901 1.848 15.881 1.00 89.56 82 ALA A N 1
ATOM 613 C CA . ALA A 1 82 ? -9.988 2.935 16.851 1.00 89.56 82 ALA A CA 1
ATOM 614 C C . ALA A 1 82 ? -9.140 2.667 18.105 1.00 89.56 82 ALA A C 1
ATOM 616 O O . ALA A 1 82 ? -8.552 3.597 18.654 1.00 89.56 82 ALA A O 1
ATOM 617 N N . THR A 1 83 ? -9.071 1.411 18.558 1.00 86.25 83 THR A N 1
ATOM 618 C CA . THR A 1 83 ? -8.412 1.044 19.828 1.00 86.25 83 THR A CA 1
ATOM 619 C C . THR A 1 83 ? -7.301 0.001 19.684 1.00 86.25 83 THR A C 1
ATOM 621 O O . THR A 1 83 ? -6.709 -0.398 20.682 1.00 86.25 83 THR A O 1
ATOM 624 N N . GLY A 1 84 ? -7.004 -0.438 18.457 1.00 84.38 84 GLY A N 1
ATOM 625 C CA . GLY A 1 84 ? -6.035 -1.500 18.175 1.00 84.38 84 GLY A CA 1
ATOM 626 C C . GLY A 1 84 ? -4.652 -1.026 17.715 1.00 84.38 84 GLY A C 1
ATOM 627 O O . GLY A 1 84 ? -4.438 0.140 17.357 1.00 84.38 84 GLY A O 1
ATOM 628 N N . ASP A 1 85 ? -3.725 -1.983 17.673 1.00 90.38 85 ASP A N 1
ATOM 629 C CA . ASP A 1 85 ? -2.412 -1.819 17.053 1.00 90.38 85 ASP A CA 1
ATOM 630 C C . ASP A 1 85 ? -2.508 -1.717 15.529 1.00 90.38 85 ASP A C 1
ATOM 632 O O . ASP A 1 85 ? -3.498 -2.109 14.906 1.00 90.38 85 ASP A O 1
ATOM 636 N N . ALA A 1 86 ? -1.462 -1.151 14.926 1.00 93.12 86 ALA A N 1
ATOM 637 C CA . ALA A 1 86 ? -1.348 -1.115 13.478 1.00 93.12 86 ALA A CA 1
ATOM 638 C C . ALA A 1 86 ? -0.979 -2.509 12.952 1.00 93.12 86 ALA A C 1
ATOM 640 O O . ALA A 1 86 ? 0.012 -3.100 13.377 1.00 93.12 86 ALA A O 1
ATOM 641 N N . GLN A 1 87 ? -1.753 -3.004 11.993 1.00 95.56 87 GLN A N 1
ATOM 642 C CA . GLN A 1 87 ? -1.437 -4.190 11.212 1.00 95.56 87 GLN A CA 1
ATOM 643 C C . GLN A 1 87 ? -0.816 -3.757 9.883 1.00 95.56 87 GLN A C 1
ATOM 645 O O . GLN A 1 87 ? -1.443 -3.019 9.127 1.00 95.56 87 GLN A O 1
ATOM 650 N N . LEU A 1 88 ? 0.387 -4.239 9.574 1.00 97.25 88 LEU A N 1
ATOM 651 C CA . LEU A 1 88 ? 1.030 -4.026 8.277 1.00 97.25 88 LEU A CA 1
ATOM 652 C C . LEU A 1 88 ? 0.713 -5.195 7.336 1.00 97.25 88 LEU A C 1
ATOM 654 O O . LEU A 1 88 ? 0.839 -6.358 7.720 1.00 97.25 88 LEU A O 1
ATOM 658 N N . THR A 1 89 ? 0.318 -4.901 6.101 1.00 97.06 89 THR A N 1
ATOM 659 C CA . THR A 1 89 ? 0.111 -5.900 5.048 1.00 97.06 89 THR A CA 1
ATOM 660 C C . THR A 1 89 ? 0.733 -5.447 3.733 1.00 97.06 89 THR A C 1
ATOM 662 O O . THR A 1 89 ? 0.901 -4.252 3.500 1.00 97.06 89 THR A O 1
ATOM 665 N N . SER A 1 90 ? 1.092 -6.398 2.876 1.00 97.38 90 SER A N 1
ATOM 666 C CA . SER A 1 90 ? 1.740 -6.128 1.594 1.00 97.38 90 SER A CA 1
ATOM 667 C C . SER A 1 90 ? 0.877 -6.655 0.458 1.00 97.38 90 SER A C 1
ATOM 669 O O . SER A 1 90 ? 0.503 -7.828 0.451 1.00 97.38 90 SER A O 1
ATOM 671 N N . LEU A 1 91 ? 0.551 -5.772 -0.481 1.00 98.31 91 LEU A N 1
ATOM 672 C CA . LEU A 1 91 ? -0.271 -6.053 -1.653 1.00 98.31 91 LEU A CA 1
ATOM 673 C C . LEU A 1 91 ? 0.529 -5.790 -2.910 1.00 98.31 91 LEU A C 1
ATOM 675 O O . LEU A 1 91 ? 1.391 -4.904 -2.942 1.00 98.31 91 LEU A O 1
ATOM 679 N N . CYS A 1 92 ? 0.230 -6.551 -3.954 1.00 97.44 92 CYS A N 1
ATOM 680 C CA . CYS A 1 92 ? 1.086 -6.560 -5.112 1.00 97.44 92 CYS A CA 1
ATOM 681 C C . CYS A 1 92 ? 0.344 -6.840 -6.427 1.00 97.44 92 CYS A C 1
ATOM 683 O O . CYS A 1 92 ? -0.428 -7.789 -6.537 1.00 97.44 92 CYS A O 1
ATOM 685 N N . LEU A 1 93 ? 0.624 -6.014 -7.441 1.00 96.69 93 LEU A N 1
ATOM 686 C CA . LEU A 1 93 ? 0.129 -6.144 -8.815 1.00 96.69 93 LEU A CA 1
ATOM 687 C C . LEU A 1 93 ? 1.269 -6.521 -9.769 1.00 96.69 93 LEU A C 1
ATOM 689 O O . LEU A 1 93 ? 2.393 -6.039 -9.625 1.00 96.69 93 LEU A O 1
ATOM 693 N N . GLY A 1 94 ? 0.968 -7.309 -10.803 1.00 93.00 94 GLY A N 1
ATOM 694 C CA . GLY A 1 94 ? 1.955 -7.784 -11.779 1.00 93.00 94 GLY A CA 1
ATOM 695 C C . GLY A 1 94 ? 2.449 -9.192 -11.446 1.00 93.00 94 GLY A C 1
ATOM 696 O O . GLY A 1 94 ? 1.639 -10.083 -11.203 1.00 93.00 94 GLY A O 1
ATOM 697 N N . ALA A 1 95 ? 3.767 -9.405 -11.432 1.00 90.62 95 ALA A N 1
ATOM 698 C CA . ALA A 1 95 ? 4.366 -10.744 -11.351 1.00 90.62 95 ALA A CA 1
ATOM 699 C C . ALA A 1 95 ? 4.034 -11.547 -10.071 1.00 90.62 95 ALA A C 1
ATOM 701 O O . ALA A 1 95 ? 4.055 -12.774 -10.082 1.00 90.62 95 ALA A O 1
ATOM 702 N N . CYS A 1 96 ? 3.730 -10.859 -8.975 1.00 87.19 96 CYS A N 1
ATOM 703 C CA . CYS A 1 96 ? 3.465 -11.404 -7.639 1.00 87.19 96 CYS A CA 1
ATOM 704 C C . CYS A 1 96 ? 2.031 -11.909 -7.403 1.00 87.19 96 CYS A C 1
ATOM 706 O O . CYS A 1 96 ? 1.822 -12.630 -6.434 1.00 87.19 96 CYS A O 1
ATOM 708 N N . GLN A 1 97 ? 1.060 -11.524 -8.244 1.00 80.94 97 GLN A N 1
ATOM 709 C CA . GLN A 1 97 ? -0.343 -11.983 -8.212 1.00 80.94 97 GLN A CA 1
ATOM 710 C C . GLN A 1 97 ? -0.986 -12.086 -6.806 1.00 80.94 97 GLN A C 1
ATOM 712 O O . GLN A 1 97 ? -1.728 -13.025 -6.531 1.00 80.94 97 GLN A O 1
ATOM 717 N N . ASN A 1 98 ? -0.711 -11.129 -5.914 1.00 94.12 98 ASN A N 1
ATOM 718 C CA . ASN A 1 98 ? -1.285 -11.075 -4.565 1.00 94.12 98 ASN A CA 1
ATOM 719 C C . ASN A 1 98 ? -1.843 -9.675 -4.301 1.00 94.12 98 ASN A C 1
ATOM 721 O O . ASN A 1 98 ? -1.301 -8.893 -3.518 1.00 94.12 98 ASN A O 1
ATOM 725 N N . ASP A 1 99 ? -2.895 -9.334 -5.037 1.00 96.81 99 ASP A N 1
ATOM 726 C CA . ASP A 1 99 ? -3.520 -8.012 -5.019 1.00 96.81 99 ASP A CA 1
ATOM 727 C C . ASP A 1 99 ? -4.452 -7.805 -3.818 1.00 96.81 99 ASP A C 1
ATOM 729 O O . ASP A 1 99 ? -4.902 -6.687 -3.569 1.00 96.81 99 ASP A O 1
ATOM 733 N N . SER A 1 100 ? -4.720 -8.871 -3.063 1.00 96.88 100 SER A N 1
ATOM 734 C CA . SER A 1 100 ? -5.748 -8.923 -2.035 1.00 96.88 100 SER A CA 1
ATOM 735 C C . SER A 1 100 ? -5.229 -9.595 -0.766 1.00 96.88 100 SER A C 1
ATOM 737 O O . SER A 1 100 ? -4.506 -10.584 -0.824 1.00 96.88 100 SER A O 1
ATOM 739 N N . ALA A 1 101 ? -5.646 -9.102 0.399 1.00 96.94 101 ALA A N 1
ATOM 740 C CA . ALA A 1 101 ? -5.330 -9.704 1.689 1.00 96.94 101 ALA A CA 1
ATOM 741 C C . ALA A 1 101 ? -6.561 -9.755 2.598 1.00 96.94 101 ALA A C 1
ATOM 743 O O . ALA A 1 101 ? -7.339 -8.800 2.677 1.00 96.94 101 ALA A O 1
ATOM 744 N N . ALA A 1 102 ? -6.709 -10.867 3.320 1.00 96.38 102 ALA A N 1
ATOM 745 C CA . ALA A 1 102 ? -7.647 -10.965 4.428 1.00 96.38 102 ALA A CA 1
ATOM 746 C C . ALA A 1 102 ? -7.007 -10.349 5.679 1.00 96.38 102 ALA A C 1
ATOM 748 O O . ALA A 1 102 ? -5.910 -10.739 6.081 1.00 96.38 102 ALA A O 1
ATOM 749 N N . VAL A 1 103 ? -7.697 -9.399 6.302 1.00 95.12 103 VAL A N 1
ATOM 750 C CA . VAL A 1 103 ? -7.232 -8.697 7.506 1.00 95.12 103 VAL A CA 1
ATOM 751 C C . VAL A 1 103 ? -8.336 -8.692 8.556 1.00 95.12 103 VAL A C 1
ATOM 753 O O . VAL A 1 103 ? -9.516 -8.742 8.217 1.00 95.12 103 VAL A O 1
ATOM 756 N N . VAL A 1 104 ? -7.971 -8.656 9.837 1.00 93.75 104 VAL A N 1
ATOM 757 C CA . VAL A 1 104 ? -8.941 -8.643 10.939 1.00 93.75 104 VAL A CA 1
ATOM 758 C C . VAL A 1 104 ? -8.688 -7.406 11.778 1.00 93.75 104 VAL A C 1
ATOM 760 O O . VAL A 1 104 ? -7.614 -7.245 12.344 1.00 93.75 104 VAL A O 1
ATOM 763 N N . ILE A 1 105 ? -9.692 -6.539 11.874 1.00 92.31 105 ILE A N 1
ATOM 764 C CA . ILE A 1 105 ? -9.586 -5.268 12.589 1.00 92.31 105 ILE A CA 1
ATOM 765 C C . ILE A 1 105 ? -10.656 -5.259 13.666 1.00 92.31 105 ILE A C 1
ATOM 767 O O . ILE A 1 105 ? -11.849 -5.276 13.363 1.00 92.31 105 ILE A O 1
ATOM 771 N N . GLU A 1 106 ? -10.222 -5.270 14.928 1.00 91.62 106 GLU A N 1
ATOM 772 C CA . GLU A 1 106 ? -11.111 -5.315 16.097 1.00 91.62 106 GLU A CA 1
ATOM 773 C C . GLU A 1 106 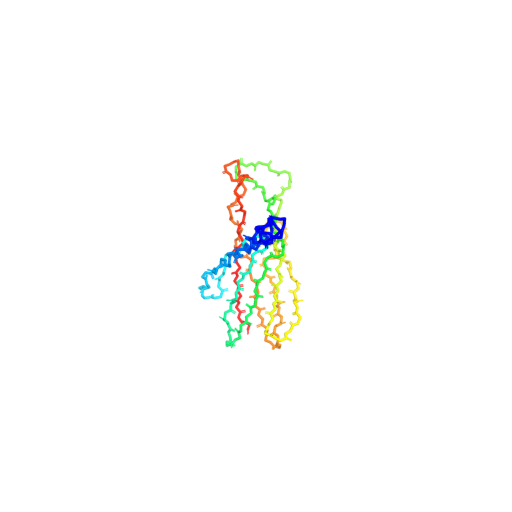? -12.186 -6.413 15.979 1.00 91.62 106 GLU A C 1
ATOM 775 O O . GLU A 1 106 ? -13.388 -6.135 16.072 1.00 91.62 106 GLU A O 1
ATOM 780 N N . ALA A 1 107 ? -11.730 -7.643 15.721 1.00 90.25 107 ALA A N 1
ATOM 781 C CA . ALA A 1 107 ? -12.539 -8.850 15.529 1.00 90.25 107 ALA A CA 1
ATOM 782 C C . ALA A 1 107 ? -13.490 -8.852 14.313 1.00 90.25 107 ALA A C 1
ATOM 784 O O . ALA A 1 107 ? -14.271 -9.788 14.163 1.00 90.25 107 ALA A O 1
ATOM 785 N N . VAL A 1 108 ? -13.409 -7.861 13.418 1.00 91.94 108 VAL A N 1
ATOM 786 C CA . VAL A 1 108 ? -14.174 -7.846 12.162 1.00 91.94 108 VAL A CA 1
ATOM 787 C C . VAL A 1 108 ? -13.252 -8.212 10.993 1.00 91.94 108 VAL A C 1
ATOM 789 O O . VAL A 1 108 ? -12.218 -7.557 10.823 1.00 91.94 108 VAL A O 1
ATOM 792 N N . PRO A 1 109 ? -13.575 -9.249 10.198 1.00 94.69 109 PRO A N 1
ATOM 793 C CA . PRO A 1 109 ? -12.791 -9.622 9.028 1.00 94.69 109 PRO A CA 1
ATOM 794 C C . PRO A 1 109 ? -13.096 -8.711 7.830 1.00 94.69 109 PRO A C 1
ATOM 796 O O . PRO A 1 109 ? -14.249 -8.378 7.555 1.00 94.69 109 PRO A O 1
ATOM 799 N N . TYR A 1 110 ? -12.056 -8.358 7.079 1.00 95.19 110 TYR A N 1
ATOM 800 C CA . TYR A 1 110 ? -12.137 -7.556 5.862 1.00 95.19 110 TYR A CA 1
ATOM 801 C C . TYR A 1 110 ? -11.300 -8.162 4.737 1.00 95.19 110 TYR A C 1
ATOM 803 O O . TYR A 1 110 ? -10.299 -8.843 4.975 1.00 95.19 110 TYR A O 1
ATOM 811 N N . TRP A 1 111 ? -11.683 -7.826 3.510 1.00 96.00 111 TRP A N 1
ATOM 812 C CA . TRP A 1 111 ? -10.842 -7.908 2.326 1.00 96.00 111 TRP A CA 1
ATOM 813 C C . TRP A 1 111 ? -10.262 -6.534 2.019 1.00 96.00 111 TRP A C 1
ATOM 815 O O . TRP A 1 111 ? -11.004 -5.579 1.782 1.00 96.00 111 TRP A O 1
ATOM 825 N N . LEU A 1 112 ? -8.935 -6.445 2.014 1.00 97.38 112 LEU A N 1
ATOM 826 C CA . LEU A 1 112 ? -8.214 -5.297 1.488 1.00 97.38 112 LEU A CA 1
ATOM 827 C C . LEU A 1 112 ? -7.696 -5.640 0.093 1.00 97.38 112 LEU A C 1
ATOM 829 O O . LEU A 1 112 ? -7.003 -6.639 -0.065 1.00 97.38 112 LEU A O 1
ATOM 833 N N . VAL A 1 113 ? -8.001 -4.797 -0.891 1.00 97.44 113 VAL A N 1
ATOM 834 C CA . VAL A 1 113 ? -7.621 -4.994 -2.294 1.00 97.44 113 VAL A CA 1
ATOM 835 C C . VAL A 1 113 ? -6.847 -3.784 -2.806 1.00 97.44 113 VAL A C 1
ATOM 837 O O . VAL A 1 113 ? -7.289 -2.647 -2.638 1.00 97.44 113 VAL A O 1
ATOM 840 N N . LEU A 1 114 ? -5.722 -4.027 -3.474 1.00 98.12 114 LEU A N 1
ATOM 841 C CA . LEU A 1 114 ? -4.989 -3.056 -4.278 1.00 98.12 114 LEU A CA 1
ATOM 842 C C . LEU A 1 114 ? -5.535 -3.098 -5.705 1.00 98.12 114 LEU A C 1
ATOM 844 O O . LEU A 1 114 ? -5.106 -3.901 -6.523 1.00 98.12 114 LEU A O 1
ATOM 848 N N . ALA A 1 115 ? -6.499 -2.231 -6.002 1.00 96.81 115 ALA A N 1
ATOM 849 C CA . ALA A 1 115 ? -7.193 -2.232 -7.287 1.00 96.81 115 ALA A CA 1
ATOM 850 C C . ALA A 1 115 ? -6.328 -1.676 -8.429 1.00 96.81 115 ALA A C 1
ATOM 852 O O . ALA A 1 115 ? -6.374 -2.174 -9.551 1.00 96.81 115 ALA A O 1
ATOM 853 N N . SER A 1 116 ? -5.549 -0.625 -8.160 1.00 97.00 116 SER A N 1
ATOM 854 C CA . SER A 1 116 ? -4.640 -0.038 -9.146 1.00 97.00 116 SER A CA 1
ATOM 855 C C . SER A 1 116 ? -3.485 0.705 -8.484 1.00 97.00 116 SER A C 1
ATOM 857 O O . SER A 1 116 ? -3.563 1.114 -7.325 1.00 97.00 116 SER A O 1
ATOM 859 N N . VAL A 1 117 ? -2.417 0.910 -9.253 1.00 97.50 117 VAL A N 1
ATOM 860 C CA . VAL A 1 117 ? -1.366 1.886 -8.956 1.00 97.50 117 VAL A CA 1
ATOM 861 C C . VAL A 1 117 ? -1.213 2.753 -10.192 1.00 97.50 117 VAL A C 1
ATOM 863 O O . VAL A 1 117 ? -0.973 2.230 -11.281 1.00 97.50 117 VAL A O 1
ATOM 866 N N . ASP A 1 118 ? -1.394 4.057 -10.026 1.00 96.88 118 ASP A N 1
ATOM 867 C CA . ASP A 1 118 ? -1.456 5.014 -11.124 1.00 96.88 118 ASP A CA 1
ATOM 868 C C . ASP A 1 118 ? -0.517 6.204 -10.885 1.00 96.88 118 ASP A C 1
ATOM 870 O O . ASP A 1 118 ? -0.399 6.670 -9.752 1.00 96.88 118 ASP A O 1
ATOM 874 N N . PRO A 1 119 ? 0.098 6.764 -11.935 1.00 96.06 119 PRO A N 1
ATOM 875 C CA . PRO A 1 119 ? 0.030 6.289 -13.315 1.00 96.06 119 PRO A CA 1
ATOM 876 C C . PRO A 1 119 ? 0.870 5.022 -13.537 1.00 96.06 119 PRO A C 1
ATOM 878 O O . PRO A 1 119 ? 1.862 4.801 -12.847 1.00 96.06 119 PRO A O 1
ATOM 881 N N . TYR A 1 120 ? 0.505 4.226 -14.545 1.00 95.12 120 TYR A N 1
ATOM 882 C CA . TYR A 1 120 ? 1.329 3.096 -14.976 1.00 95.12 120 TYR A CA 1
ATOM 883 C C . TYR A 1 120 ? 2.715 3.579 -15.469 1.00 95.12 120 TYR A C 1
ATOM 885 O O . TYR A 1 120 ? 2.799 4.666 -16.069 1.00 95.12 120 TYR A O 1
ATOM 893 N N . PRO A 1 121 ? 3.806 2.819 -15.243 1.00 94.00 121 PRO A N 1
ATOM 894 C CA . PRO A 1 121 ? 5.146 3.219 -15.661 1.00 94.00 121 PRO A CA 1
ATOM 895 C C . PRO A 1 121 ? 5.262 3.458 -17.172 1.00 94.00 121 PRO A C 1
ATOM 897 O O . PRO A 1 121 ? 4.835 2.654 -17.999 1.00 94.00 121 PRO A O 1
ATOM 900 N N . SER A 1 122 ? 5.849 4.594 -17.539 1.00 92.25 122 SER A N 1
ATOM 901 C CA . SER A 1 122 ? 6.154 5.010 -18.910 1.00 92.25 122 SER A CA 1
ATOM 902 C C . SER A 1 122 ? 7.182 6.143 -18.883 1.00 92.25 122 SER A C 1
ATOM 904 O O . SER A 1 122 ? 7.369 6.795 -17.852 1.00 92.25 122 SER A O 1
ATOM 906 N N . ALA A 1 123 ? 7.798 6.452 -20.027 1.00 87.06 123 ALA A N 1
ATOM 907 C CA . ALA A 1 123 ? 8.696 7.605 -20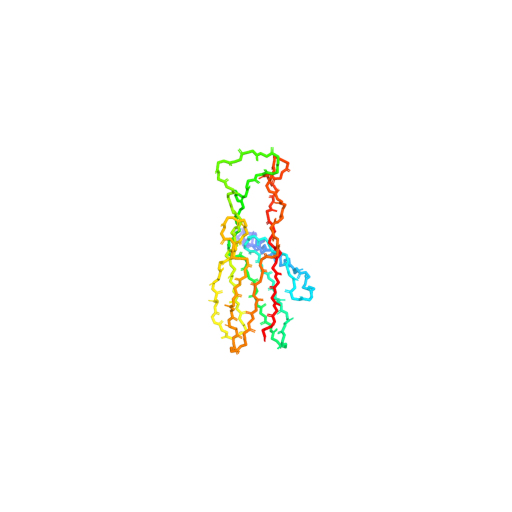.137 1.00 87.06 123 ALA A CA 1
ATOM 908 C C . ALA A 1 123 ? 8.012 8.931 -19.736 1.00 87.06 123 ALA A C 1
ATOM 910 O O . ALA A 1 123 ? 8.636 9.795 -19.127 1.00 87.06 123 ALA A O 1
ATOM 911 N N . ALA A 1 124 ? 6.709 9.071 -20.005 1.00 88.56 124 ALA A N 1
ATOM 912 C CA . ALA A 1 124 ? 5.932 10.270 -19.681 1.00 88.56 124 ALA A CA 1
ATOM 913 C C . ALA A 1 124 ? 5.501 10.358 -18.203 1.00 88.56 124 ALA A C 1
ATOM 915 O O . ALA A 1 124 ? 4.984 11.390 -17.761 1.00 88.56 124 ALA A O 1
ATOM 916 N N . THR A 1 125 ? 5.650 9.273 -17.440 1.00 90.25 125 THR A N 1
ATOM 917 C CA . THR A 1 125 ? 5.160 9.164 -16.057 1.00 90.25 125 THR A CA 1
ATOM 918 C C . THR A 1 125 ? 6.276 8.951 -15.038 1.00 90.25 125 THR A C 1
ATOM 920 O O . THR A 1 125 ? 5.992 8.992 -13.848 1.00 90.25 125 THR A O 1
ATOM 923 N N . ALA A 1 126 ? 7.535 8.834 -15.473 1.00 84.81 126 ALA A N 1
ATOM 924 C CA . ALA A 1 126 ? 8.694 8.560 -14.617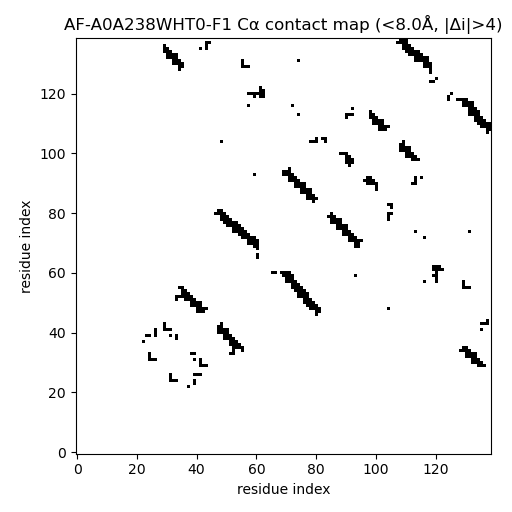 1.00 84.81 126 ALA A CA 1
ATOM 925 C C . ALA A 1 126 ? 8.889 9.549 -13.448 1.00 84.81 126 ALA A C 1
ATOM 927 O O . ALA A 1 126 ? 9.384 9.161 -12.396 1.00 84.81 126 ALA A O 1
ATOM 928 N N . SER A 1 127 ? 8.495 10.816 -13.612 1.00 87.88 127 SER A N 1
ATOM 929 C CA . SER A 1 127 ? 8.583 11.846 -12.564 1.00 87.88 127 SER A CA 1
ATOM 930 C C . SER A 1 127 ? 7.270 12.085 -11.811 1.00 87.88 127 SER A C 1
ATOM 932 O O . SER A 1 127 ? 7.225 12.911 -10.898 1.00 87.88 127 SER A O 1
ATOM 934 N N . LYS A 1 128 ? 6.180 11.403 -12.189 1.00 92.81 128 LYS A N 1
ATOM 935 C CA . LYS A 1 128 ? 4.869 11.593 -11.562 1.00 92.81 128 LYS A CA 1
ATOM 936 C C . LYS A 1 128 ? 4.756 10.712 -10.316 1.00 92.81 128 LYS A C 1
ATOM 938 O O . LYS A 1 128 ? 5.101 9.536 -10.379 1.00 92.81 128 LYS A O 1
ATOM 943 N N . PRO A 1 129 ? 4.237 11.240 -9.194 1.00 93.06 129 PRO A N 1
ATOM 944 C CA . PRO A 1 129 ? 4.048 10.439 -7.995 1.00 93.06 129 PRO A CA 1
ATOM 945 C C . PRO A 1 129 ? 2.972 9.374 -8.223 1.00 93.06 129 PRO A C 1
ATOM 947 O O . PRO A 1 129 ? 1.859 9.691 -8.654 1.00 93.06 129 PRO A O 1
ATOM 950 N N . SER A 1 130 ? 3.289 8.129 -7.875 1.00 95.62 130 SER A N 1
ATOM 951 C CA . SER A 1 130 ? 2.325 7.032 -7.896 1.00 95.62 130 SER A CA 1
ATOM 952 C C . SER A 1 130 ? 1.290 7.167 -6.779 1.00 95.62 130 SER A C 1
ATOM 954 O O . SER A 1 130 ? 1.568 7.658 -5.683 1.00 95.62 130 SER A O 1
ATOM 956 N N . THR A 1 131 ? 0.085 6.695 -7.064 1.00 97.81 131 THR A N 1
ATOM 957 C CA . THR A 1 131 ? -1.073 6.672 -6.172 1.00 97.81 131 THR A CA 1
ATOM 958 C C . THR A 1 131 ? -1.679 5.274 -6.215 1.00 97.81 131 THR A C 1
ATOM 960 O O . THR A 1 131 ? -1.963 4.764 -7.295 1.00 97.81 131 THR A O 1
ATOM 963 N N . ALA A 1 132 ? -1.875 4.656 -5.056 1.00 97.81 132 ALA A N 1
ATOM 964 C CA . ALA A 1 132 ? -2.536 3.368 -4.913 1.00 97.81 132 ALA A CA 1
ATOM 965 C C . ALA A 1 132 ? -4.043 3.564 -4.724 1.00 97.81 132 ALA A C 1
ATOM 967 O O . ALA A 1 132 ? -4.461 4.335 -3.860 1.00 97.81 132 ALA A O 1
ATOM 968 N N . THR A 1 133 ? -4.853 2.842 -5.494 1.00 97.56 133 THR A N 1
ATOM 969 C CA . THR A 1 133 ? -6.292 2.713 -5.256 1.00 97.56 133 THR A CA 1
ATOM 970 C C . THR A 1 133 ? -6.521 1.480 -4.392 1.00 97.56 133 THR A C 1
ATOM 972 O O . THR A 1 133 ? -6.345 0.354 -4.853 1.00 97.56 133 THR A O 1
ATOM 975 N N . LEU A 1 134 ? -6.905 1.693 -3.138 1.00 97.31 134 LEU A N 1
ATOM 976 C CA . LEU A 1 134 ? -7.200 0.641 -2.172 1.00 97.31 134 LEU A CA 1
ATOM 977 C C . LEU A 1 134 ? -8.706 0.528 -1.974 1.00 97.31 134 LEU A C 1
ATOM 979 O O . LEU A 1 134 ? -9.398 1.543 -1.938 1.00 97.31 134 LEU A O 1
ATOM 983 N N . ARG A 1 135 ? -9.203 -0.693 -1.789 1.00 96.06 135 ARG A N 1
ATOM 984 C CA . ARG A 1 135 ? -10.598 -0.957 -1.437 1.00 96.06 135 ARG A CA 1
ATOM 985 C C . ARG A 1 135 ? -10.669 -1.868 -0.221 1.00 96.06 135 ARG A C 1
ATOM 987 O O . ARG A 1 135 ? -10.065 -2.936 -0.228 1.00 96.06 135 ARG A O 1
ATOM 994 N N . LEU A 1 136 ? -11.404 -1.441 0.801 1.00 95.50 136 LEU A N 1
ATOM 995 C CA . LEU A 1 136 ? -11.631 -2.200 2.027 1.00 95.50 136 LEU A CA 1
ATOM 996 C C . LEU A 1 136 ? -13.110 -2.583 2.136 1.00 95.50 136 LEU A C 1
ATOM 998 O O . LEU A 1 136 ? -13.966 -1.715 2.318 1.00 95.50 136 LEU A O 1
ATOM 1002 N N . THR A 1 137 ? -13.408 -3.879 2.064 1.00 93.50 137 THR A N 1
ATOM 1003 C CA . THR A 1 137 ? -14.777 -4.410 2.164 1.00 93.50 137 THR A CA 1
ATOM 1004 C C . THR A 1 137 ? -14.896 -5.406 3.315 1.00 93.50 137 THR A C 1
ATOM 1006 O O . THR A 1 137 ? -13.987 -6.219 3.489 1.00 93.50 137 THR A O 1
ATOM 1009 N N . PRO A 1 138 ? -15.987 -5.387 4.099 1.00 91.81 138 PRO A N 1
ATOM 1010 C CA . PRO A 1 138 ? -16.260 -6.431 5.086 1.00 91.81 138 PRO A CA 1
ATOM 1011 C C . PRO A 1 138 ? -16.361 -7.799 4.404 1.00 91.81 138 PRO A C 1
ATOM 1013 O O . PRO A 1 138 ? -16.799 -7.876 3.252 1.00 91.81 138 PRO A O 1
ATOM 1016 N N . ARG A 1 139 ? -15.920 -8.852 5.095 1.00 86.94 139 ARG A N 1
ATOM 1017 C CA . ARG A 1 139 ? -16.031 -10.237 4.623 1.00 86.94 139 ARG A CA 1
ATOM 1018 C C . ARG A 1 139 ? -17.346 -10.882 5.050 1.00 86.94 139 ARG A C 1
ATOM 1020 O O . ARG A 1 139 ? -17.804 -10.583 6.173 1.00 86.94 139 ARG A O 1
#

pLDDT: mean 85.16, std 16.92, range [44.22, 98.31]